Protein AF-A0A3T0VEY0-F1 (afdb_monomer_lite)

pLDDT: mean 91.15, std 9.42, range [50.19, 98.25]

Radius of gyration: 12.65 Å; chains: 1; bounding box: 24×25×30 Å

Organism: Klebsiella pneumoniae (NCBI:txid573)

Structure (mmCIF, N/CA/C/O backbone):
data_AF-A0A3T0VEY0-F1
#
_entry.id   AF-A0A3T0VEY0-F1
#
loop_
_atom_site.group_PDB
_atom_site.id
_atom_site.type_symbol
_atom_site.label_atom_id
_atom_site.label_alt_id
_atom_site.label_comp_id
_atom_site.label_asym_id
_atom_site.label_entity_id
_atom_site.label_seq_id
_atom_site.pdbx_PDB_ins_code
_atom_site.Cartn_x
_atom_site.Cartn_y
_atom_site.Cartn_z
_atom_site.occupancy
_atom_site.B_iso_or_equiv
_atom_site.auth_seq_id
_atom_site.auth_comp_id
_atom_site.auth_asym_id
_atom_site.auth_atom_id
_atom_site.pdbx_PDB_model_num
ATOM 1 N N . MET A 1 1 ? 11.274 -4.849 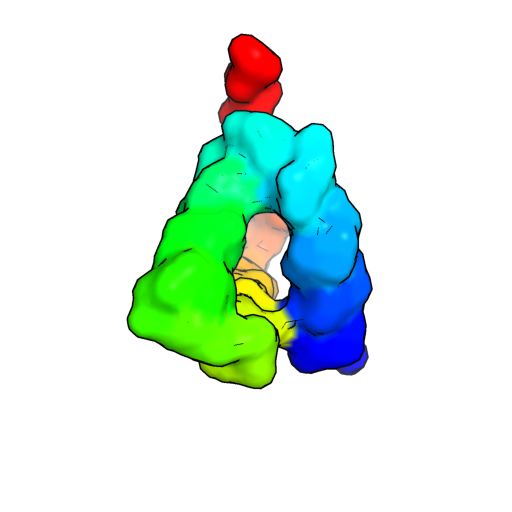3.503 1.00 72.94 1 MET A N 1
ATOM 2 C CA . MET A 1 1 ? 10.537 -4.201 4.616 1.00 72.94 1 MET A CA 1
ATOM 3 C C . MET A 1 1 ? 9.127 -3.738 4.199 1.00 72.94 1 MET A C 1
ATOM 5 O O . MET A 1 1 ? 8.809 -2.568 4.343 1.00 72.94 1 MET A O 1
ATOM 9 N N . LEU A 1 2 ? 8.239 -4.620 3.709 1.00 92.44 2 LEU A N 1
ATOM 10 C CA . LEU A 1 2 ? 6.888 -4.181 3.289 1.00 92.44 2 LEU A CA 1
ATOM 11 C C . LEU A 1 2 ? 5.871 -4.154 4.439 1.00 92.44 2 LEU A C 1
ATOM 13 O O . LEU A 1 2 ? 5.118 -3.196 4.569 1.00 92.44 2 LEU A O 1
ATOM 17 N N . ILE A 1 3 ? 5.883 -5.168 5.308 1.00 96.50 3 ILE A N 1
ATOM 18 C CA . ILE A 1 3 ? 4.932 -5.271 6.427 1.00 96.50 3 ILE A CA 1
ATOM 19 C C . ILE A 1 3 ? 5.172 -4.182 7.478 1.00 96.50 3 ILE A C 1
ATOM 21 O O . ILE A 1 3 ? 4.236 -3.506 7.895 1.00 96.50 3 ILE A O 1
ATOM 25 N N . HIS A 1 4 ? 6.428 -3.978 7.880 1.00 95.50 4 HIS A N 1
ATOM 26 C CA . HIS A 1 4 ? 6.791 -2.942 8.850 1.00 95.50 4 HIS A CA 1
ATOM 27 C C . HIS A 1 4 ? 6.462 -1.533 8.333 1.00 95.50 4 HIS A C 1
ATOM 29 O O . HIS A 1 4 ? 5.879 -0.738 9.066 1.00 95.50 4 HIS A O 1
ATOM 35 N N . GLY A 1 5 ? 6.738 -1.258 7.051 1.00 94.56 5 GLY A N 1
ATOM 36 C CA . GLY A 1 5 ? 6.360 0.003 6.409 1.00 94.56 5 GLY A CA 1
ATOM 37 C C . GLY A 1 5 ? 4.844 0.196 6.351 1.00 94.56 5 GLY A C 1
ATOM 38 O O . GLY A 1 5 ? 4.343 1.255 6.719 1.00 94.56 5 GLY A O 1
ATOM 39 N N . ALA A 1 6 ? 4.093 -0.845 5.982 1.00 95.81 6 ALA A N 1
ATOM 40 C CA . ALA A 1 6 ? 2.634 -0.798 5.991 1.00 95.81 6 ALA A CA 1
ATOM 41 C C . ALA A 1 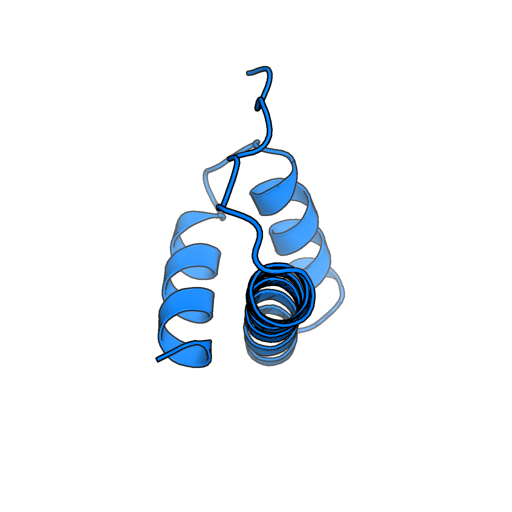6 ? 2.077 -0.488 7.389 1.00 95.81 6 ALA A C 1
ATOM 43 O O . ALA A 1 6 ? 1.191 0.352 7.520 1.00 95.81 6 ALA A O 1
ATOM 44 N N . ARG A 1 7 ? 2.632 -1.096 8.444 1.00 95.25 7 ARG A N 1
ATOM 45 C CA . ARG A 1 7 ? 2.223 -0.812 9.826 1.00 95.25 7 ARG A CA 1
ATOM 46 C C . ARG A 1 7 ? 2.474 0.651 10.213 1.00 95.25 7 ARG A C 1
ATOM 48 O O . ARG A 1 7 ? 1.595 1.263 10.815 1.00 95.25 7 ARG A O 1
ATOM 55 N N . ALA A 1 8 ? 3.617 1.223 9.828 1.00 94.44 8 ALA A N 1
ATOM 56 C CA . ALA A 1 8 ? 3.910 2.640 10.055 1.00 94.44 8 ALA A CA 1
ATOM 57 C C . ALA A 1 8 ? 2.917 3.561 9.317 1.00 94.44 8 ALA A C 1
ATOM 59 O O . ALA A 1 8 ? 2.389 4.503 9.908 1.00 94.44 8 ALA A O 1
ATOM 60 N N . VAL A 1 9 ? 2.586 3.246 8.058 1.00 93.19 9 VAL A N 1
ATOM 61 C CA . VAL A 1 9 ? 1.580 3.997 7.289 1.00 93.19 9 VAL A CA 1
ATOM 62 C C . VAL A 1 9 ? 0.216 3.942 7.972 1.00 93.19 9 VAL A C 1
ATOM 64 O O . VAL A 1 9 ? -0.386 4.992 8.190 1.00 93.19 9 VAL A O 1
ATOM 67 N N . LEU A 1 10 ? -0.251 2.758 8.375 1.00 94.00 10 LEU A N 1
ATOM 68 C CA . LEU A 1 10 ? -1.535 2.602 9.069 1.00 94.00 10 LEU A CA 1
ATOM 69 C C . LEU A 1 10 ? -1.593 3.370 10.391 1.00 94.00 10 LEU A C 1
ATOM 71 O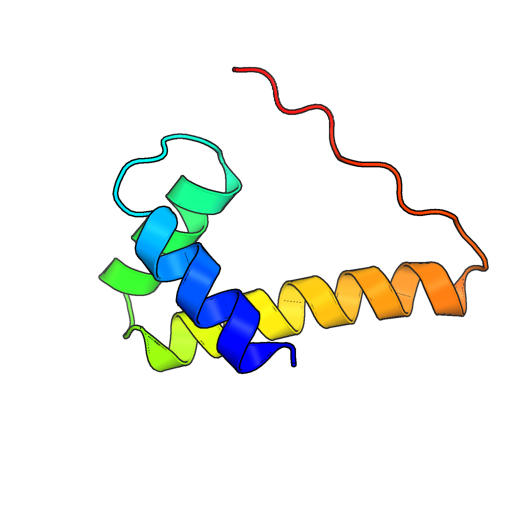 O . LEU A 1 10 ? -2.627 3.944 10.724 1.00 94.00 10 LEU A O 1
ATOM 75 N N . GLN A 1 11 ? -0.481 3.428 11.126 1.00 93.06 11 GLN A N 1
ATOM 76 C CA . GLN A 1 11 ? -0.396 4.220 12.348 1.00 93.06 11 GLN A CA 1
ATOM 77 C C . GLN A 1 11 ? -0.568 5.724 12.071 1.00 93.06 11 GLN A C 1
ATOM 79 O O . GLN A 1 11 ? -1.198 6.413 12.873 1.00 93.06 11 GLN A O 1
ATOM 84 N N . SER A 1 12 ? -0.068 6.217 10.932 1.00 91.12 12 SER A N 1
ATOM 85 C CA . SER A 1 12 ? -0.232 7.613 10.494 1.00 91.12 12 SER A CA 1
ATOM 86 C C . SER A 1 12 ? -1.577 7.913 9.810 1.00 91.12 12 SER A C 1
ATOM 88 O O . SER A 1 12 ? -2.018 9.060 9.799 1.00 91.12 12 SER A O 1
ATOM 90 N N . ALA A 1 13 ? -2.250 6.896 9.258 1.00 88.69 13 ALA A N 1
ATOM 91 C CA . ALA A 1 13 ? -3.493 7.040 8.492 1.00 88.69 13 ALA A CA 1
ATOM 92 C C . ALA A 1 13 ? -4.699 7.467 9.346 1.00 88.69 13 ALA A C 1
ATOM 94 O O . ALA A 1 13 ? -5.664 8.017 8.818 1.00 88.69 13 ALA A O 1
ATOM 95 N N . LYS A 1 14 ? -4.639 7.271 10.670 1.00 80.69 14 LYS A N 1
ATOM 96 C CA . LYS A 1 14 ? -5.721 7.619 11.610 1.00 80.69 14 LYS A CA 1
ATOM 97 C C . LYS A 1 14 ? -6.136 9.094 11.569 1.00 80.69 14 LYS A C 1
ATOM 99 O O . LYS A 1 14 ? -7.269 9.405 11.914 1.00 80.69 14 LYS A O 1
ATOM 104 N N . HIS A 1 15 ? -5.238 9.984 11.148 1.00 83.62 15 HIS A N 1
ATOM 105 C CA . HIS A 1 15 ? -5.471 11.432 11.100 1.00 83.62 15 HIS A CA 1
ATOM 106 C C . HIS A 1 15 ? -5.553 11.989 9.672 1.00 83.62 15 HIS A C 1
ATOM 108 O O . HIS A 1 15 ? -5.563 13.203 9.488 1.00 83.62 15 HIS A O 1
ATOM 114 N N . LYS A 1 16 ? -5.590 11.122 8.653 1.00 85.38 16 LYS A N 1
ATOM 115 C CA . LYS A 1 16 ? -5.598 11.519 7.244 1.00 85.38 16 LYS A CA 1
ATOM 116 C C . LYS A 1 16 ? -6.928 11.187 6.577 1.00 85.38 16 LYS A C 1
ATOM 118 O O . LYS A 1 16 ? -7.516 10.140 6.840 1.00 85.38 16 LYS A O 1
ATOM 123 N N . GLN A 1 17 ? -7.363 12.071 5.684 1.00 79.38 17 GLN A N 1
ATOM 124 C CA . GLN A 1 17 ? -8.629 11.943 4.954 1.00 79.38 17 GLN A CA 1
ATOM 125 C C . GLN A 1 17 ? -8.448 11.546 3.481 1.00 79.38 17 GLN A C 1
ATOM 127 O O . GLN A 1 17 ? -9.432 11.411 2.761 1.00 79.38 17 GLN A O 1
ATOM 132 N N . ASP A 1 18 ? -7.213 11.308 3.027 1.00 87.12 18 ASP A N 1
ATOM 133 C CA . ASP A 1 18 ? -6.970 10.861 1.656 1.00 87.12 18 ASP A CA 1
ATOM 134 C C . ASP A 1 18 ? -7.609 9.488 1.380 1.00 87.12 18 ASP A C 1
ATOM 136 O O . ASP A 1 18 ? -7.829 8.678 2.286 1.00 87.12 18 ASP A O 1
ATOM 140 N N . ALA A 1 19 ? -7.898 9.204 0.108 1.00 85.06 19 ALA A N 1
ATOM 141 C CA . ALA A 1 19 ? -8.622 7.998 -0.298 1.00 85.06 19 ALA A CA 1
ATOM 142 C C . ALA A 1 19 ? -7.957 6.691 0.180 1.00 85.06 19 ALA A C 1
ATOM 144 O O . ALA A 1 19 ? -8.647 5.719 0.506 1.00 85.06 19 ALA A O 1
ATOM 145 N N . VAL A 1 20 ? -6.621 6.652 0.253 1.00 86.56 20 VAL A N 1
ATOM 146 C CA . VAL A 1 20 ? -5.879 5.474 0.725 1.00 86.56 20 VAL A CA 1
ATOM 147 C C . VAL A 1 20 ? -6.026 5.324 2.235 1.00 86.56 20 VAL A C 1
ATOM 149 O O . VAL A 1 20 ? -6.316 4.220 2.703 1.00 86.56 20 VAL A O 1
ATOM 152 N N . SER A 1 21 ? -5.881 6.417 2.980 1.00 89.50 21 SER A N 1
ATOM 153 C CA . SER A 1 21 ? -6.084 6.460 4.428 1.00 89.50 21 SER A CA 1
ATOM 154 C C . SER A 1 21 ? -7.524 6.122 4.812 1.00 89.50 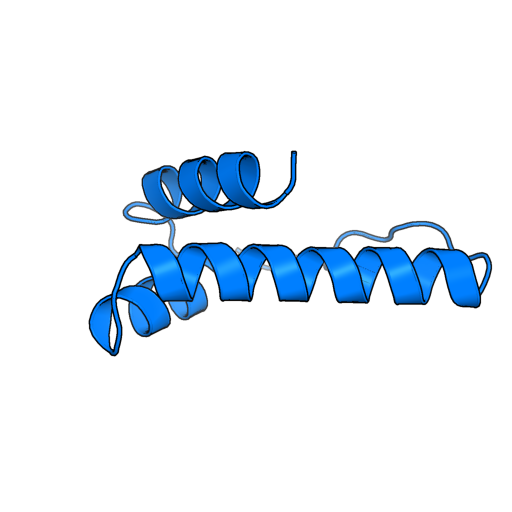21 SER A C 1
ATOM 156 O O . SER A 1 21 ? -7.731 5.307 5.706 1.00 89.50 21 SER A O 1
ATOM 158 N N . SER A 1 22 ? -8.523 6.635 4.087 1.00 92.00 22 SER A N 1
ATOM 159 C CA . SER A 1 22 ? -9.938 6.303 4.296 1.00 92.00 22 SER A CA 1
ATOM 160 C C . SER A 1 22 ? -10.211 4.810 4.082 1.00 92.00 22 SER A C 1
ATOM 162 O O . SER A 1 22 ? -10.747 4.142 4.969 1.00 92.00 22 SER A O 1
ATOM 164 N N . TRP A 1 23 ? -9.751 4.233 2.964 1.00 93.44 23 TRP A N 1
ATOM 165 C CA . TRP A 1 23 ? -9.869 2.790 2.717 1.00 93.44 23 TRP A CA 1
ATOM 166 C C . TRP A 1 23 ? -9.169 1.952 3.797 1.00 93.44 23 TRP A C 1
ATOM 168 O O . TRP A 1 23 ? -9.706 0.934 4.246 1.00 93.44 23 TRP A O 1
ATOM 178 N N . ALA A 1 24 ? -7.976 2.372 4.219 1.00 92.75 24 ALA A N 1
ATOM 179 C CA . ALA A 1 24 ? -7.205 1.694 5.249 1.00 92.75 24 ALA A CA 1
ATOM 180 C C . ALA A 1 24 ? -7.900 1.755 6.618 1.00 92.75 24 ALA A C 1
ATOM 182 O O . ALA A 1 24 ? -8.000 0.731 7.293 1.00 92.75 24 ALA A O 1
ATOM 183 N N . ASN A 1 25 ? -8.443 2.915 6.997 1.00 93.31 25 ASN A N 1
ATOM 184 C CA . ASN A 1 25 ? -9.211 3.109 8.227 1.00 93.31 25 ASN A CA 1
ATOM 185 C C . ASN A 1 25 ? -10.479 2.246 8.229 1.00 93.31 25 ASN A C 1
ATOM 187 O O . ASN A 1 25 ? -10.733 1.535 9.199 1.00 93.31 25 ASN A O 1
ATOM 191 N N . GLN A 1 26 ? -11.214 2.198 7.114 1.00 94.50 26 GLN A N 1
ATOM 192 C CA . GLN A 1 26 ? -12.355 1.290 6.958 1.00 94.50 26 GLN A CA 1
ATOM 193 C C . GLN A 1 26 ? -11.937 -0.184 7.061 1.00 94.50 26 GLN A C 1
ATOM 195 O O . GLN A 1 26 ? -12.655 -0.995 7.645 1.00 94.50 26 GLN A O 1
ATOM 200 N N . LEU A 1 27 ? -10.773 -0.555 6.510 1.00 94.94 27 LEU A N 1
ATOM 201 C CA . LEU A 1 27 ? -10.249 -1.917 6.614 1.00 94.94 27 LEU A CA 1
ATOM 202 C C . LEU A 1 27 ? -9.877 -2.293 8.049 1.00 94.94 27 LEU A C 1
ATOM 204 O O . LEU A 1 27 ? -10.177 -3.408 8.473 1.00 94.94 27 LEU A O 1
ATOM 208 N N . MET A 1 28 ? -9.259 -1.373 8.786 1.00 94.38 28 MET A N 1
ATOM 209 C CA . MET A 1 28 ? -8.954 -1.554 10.204 1.00 94.38 28 MET A CA 1
ATOM 210 C C . MET A 1 28 ? -10.223 -1.616 11.056 1.00 94.38 28 MET A C 1
ATOM 212 O O . MET A 1 28 ? -10.245 -2.387 12.003 1.00 94.38 28 MET A O 1
ATOM 216 N N . ALA A 1 29 ? -11.279 -0.876 10.706 1.00 94.38 29 ALA A N 1
ATOM 217 C CA . ALA A 1 29 ? -12.555 -0.923 11.420 1.00 94.38 29 ALA A CA 1
ATOM 218 C C . ALA A 1 29 ? -13.308 -2.248 11.205 1.00 94.38 29 ALA A C 1
ATOM 220 O O . ALA A 1 29 ? -13.891 -2.789 12.139 1.00 94.38 29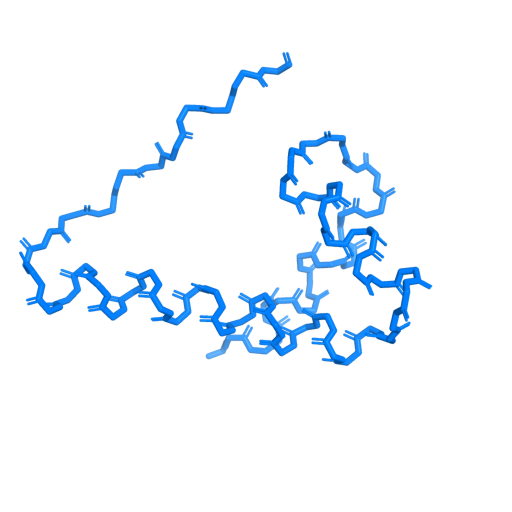 ALA A O 1
ATOM 221 N N . ARG A 1 30 ? -13.291 -2.795 9.980 1.00 96.75 30 ARG A N 1
ATOM 222 C CA . ARG A 1 30 ? -13.992 -4.053 9.647 1.00 96.75 30 ARG A CA 1
ATOM 223 C C . ARG A 1 30 ? -13.198 -5.324 9.973 1.00 96.75 30 ARG A C 1
ATOM 225 O O . ARG A 1 30 ? -13.779 -6.405 10.017 1.00 96.75 30 ARG A O 1
ATOM 232 N N . ARG A 1 31 ? -11.870 -5.231 10.118 1.00 94.25 31 ARG A N 1
ATOM 233 C CA . ARG A 1 31 ? -10.951 -6.342 10.454 1.00 94.25 31 ARG A CA 1
ATOM 234 C C . ARG A 1 31 ? -10.016 -5.917 11.598 1.00 94.25 31 ARG A C 1
ATOM 236 O O . ARG A 1 31 ? -10.429 -5.184 12.477 1.00 94.25 31 ARG A O 1
ATOM 243 N N . ASN A 1 32 ? -8.775 -6.411 11.628 1.00 93.06 32 ASN A N 1
ATOM 244 C CA . ASN A 1 32 ? -7.757 -6.019 12.605 1.00 93.06 32 ASN A CA 1
ATOM 245 C C . ASN A 1 32 ? -6.521 -5.409 11.916 1.00 93.06 32 ASN A C 1
ATOM 247 O O . ASN A 1 32 ? -6.319 -5.559 10.706 1.00 93.06 32 ASN A O 1
ATOM 251 N N . ASN A 1 33 ? -5.662 -4.753 12.701 1.00 94.31 33 ASN A N 1
ATOM 252 C CA . ASN A 1 33 ? -4.496 -4.015 12.196 1.00 94.31 33 ASN A CA 1
ATOM 253 C C . ASN A 1 33 ? -3.480 -4.899 11.460 1.00 94.31 33 ASN A C 1
ATOM 255 O O . ASN A 1 33 ? -2.819 -4.434 10.529 1.00 94.31 33 ASN A O 1
ATOM 259 N N . ASN A 1 34 ? -3.342 -6.168 11.851 1.00 95.56 34 ASN A N 1
ATOM 260 C CA . ASN A 1 34 ? -2.412 -7.090 11.200 1.00 95.56 34 ASN A CA 1
ATOM 261 C C . ASN A 1 34 ? -2.895 -7.446 9.790 1.00 95.56 34 ASN A C 1
ATOM 263 O O . ASN A 1 34 ? -2.113 -7.366 8.843 1.00 95.56 34 ASN A O 1
ATOM 267 N N . ILE A 1 35 ? -4.190 -7.734 9.631 1.00 96.81 35 ILE A N 1
ATOM 268 C CA . ILE A 1 35 ? -4.809 -7.968 8.320 1.00 96.81 35 ILE A CA 1
ATOM 269 C C . ILE A 1 35 ? -4.680 -6.723 7.439 1.00 96.81 35 ILE A C 1
ATOM 271 O O . ILE A 1 35 ? -4.269 -6.830 6.285 1.00 96.81 35 ILE A O 1
ATOM 275 N N . ALA A 1 36 ? -4.969 -5.538 7.980 1.00 96.19 36 ALA A N 1
ATOM 276 C CA . ALA A 1 36 ? -4.816 -4.291 7.235 1.00 96.19 36 ALA A CA 1
ATOM 277 C C . ALA A 1 36 ? -3.358 -4.053 6.799 1.00 96.19 36 ALA A C 1
ATOM 279 O O . ALA A 1 36 ? -3.117 -3.639 5.664 1.00 96.19 36 ALA A O 1
ATOM 280 N N . SER A 1 37 ? -2.381 -4.365 7.662 1.00 96.69 37 SER A N 1
ATOM 281 C CA . SER A 1 37 ? -0.950 -4.206 7.356 1.00 96.69 37 SER A CA 1
ATOM 282 C C . SER A 1 37 ? -0.532 -5.104 6.193 1.00 96.69 37 SER A C 1
ATOM 284 O O . SER A 1 37 ? 0.124 -4.650 5.256 1.00 96.69 37 SER A O 1
ATOM 286 N N . VAL A 1 38 ? -0.949 -6.373 6.223 1.00 97.50 38 VAL A N 1
ATOM 287 C CA . VAL A 1 38 ? -0.668 -7.335 5.148 1.00 97.50 38 VAL A CA 1
ATOM 288 C C . VAL A 1 38 ? -1.366 -6.923 3.853 1.00 97.50 38 VAL A C 1
ATOM 290 O O . VAL A 1 38 ? -0.748 -6.961 2.793 1.00 97.50 38 VAL A O 1
ATOM 293 N N . ALA A 1 39 ? -2.622 -6.479 3.922 1.00 97.19 39 ALA A N 1
ATOM 294 C CA . ALA A 1 39 ? -3.370 -6.035 2.749 1.00 97.19 39 ALA A CA 1
ATOM 295 C C . ALA A 1 39 ? -2.717 -4.821 2.068 1.00 97.19 39 ALA A C 1
ATOM 297 O O . ALA A 1 39 ? -2.576 -4.804 0.845 1.00 97.19 39 ALA A O 1
ATOM 298 N N . LEU A 1 40 ? -2.274 -3.828 2.846 1.00 96.06 40 LEU A N 1
ATOM 299 C CA . LEU A 1 40 ? -1.558 -2.666 2.321 1.00 96.06 40 LEU A CA 1
ATOM 300 C C . LEU A 1 40 ? -0.205 -3.066 1.711 1.00 96.06 40 LEU A C 1
ATOM 302 O O . LEU A 1 40 ? 0.129 -2.631 0.611 1.00 96.06 40 LEU A O 1
ATOM 306 N N . ALA A 1 41 ? 0.547 -3.944 2.377 1.00 97.31 41 ALA A N 1
ATOM 307 C CA . ALA A 1 41 ? 1.799 -4.469 1.840 1.00 97.31 41 ALA A CA 1
ATOM 308 C C . ALA A 1 41 ? 1.594 -5.244 0.529 1.00 97.31 41 ALA A C 1
ATOM 310 O O . ALA A 1 41 ? 2.368 -5.062 -0.407 1.00 97.31 41 ALA A O 1
ATOM 311 N N . ASN A 1 42 ? 0.541 -6.062 0.436 1.00 97.50 42 ASN A N 1
ATOM 312 C CA . ASN A 1 42 ? 0.194 -6.796 -0.781 1.00 97.50 42 ASN A CA 1
ATOM 313 C C . ASN A 1 42 ? -0.190 -5.832 -1.914 1.00 97.50 42 ASN A C 1
ATOM 315 O O . ASN A 1 42 ? 0.317 -5.966 -3.026 1.00 97.50 42 ASN A O 1
ATOM 319 N N . LYS A 1 43 ? -0.994 -4.799 -1.626 1.00 94.75 43 LYS A N 1
ATOM 320 C CA . LYS A 1 43 ? -1.310 -3.744 -2.602 1.00 94.75 43 LYS A CA 1
ATOM 321 C C . LYS A 1 43 ? -0.033 -3.117 -3.172 1.00 94.75 43 LYS A C 1
ATOM 323 O O . LYS A 1 43 ? 0.101 -3.036 -4.389 1.00 94.75 43 LYS A O 1
ATOM 328 N N . ASN A 1 44 ? 0.921 -2.755 -2.313 1.00 95.38 44 ASN A N 1
ATOM 329 C CA . ASN A 1 44 ? 2.208 -2.195 -2.734 1.00 95.38 44 ASN A CA 1
ATOM 330 C C . ASN A 1 44 ? 3.040 -3.200 -3.543 1.00 95.38 44 ASN A C 1
ATOM 332 O O . ASN A 1 44 ? 3.587 -2.840 -4.581 1.00 95.38 44 ASN A O 1
ATOM 336 N N . ALA A 1 45 ? 3.104 -4.461 -3.106 1.00 97.12 45 ALA A N 1
ATOM 337 C CA . ALA A 1 45 ? 3.809 -5.520 -3.824 1.00 97.12 45 ALA A CA 1
ATOM 338 C C . ALA A 1 45 ? 3.238 -5.725 -5.232 1.00 97.12 45 ALA A C 1
ATOM 340 O O . ALA A 1 45 ? 4.000 -5.876 -6.181 1.00 97.12 45 ALA A O 1
ATOM 341 N N . ARG A 1 46 ? 1.911 -5.667 -5.389 1.00 96.69 46 ARG A N 1
ATOM 342 C CA . ARG A 1 46 ? 1.255 -5.799 -6.693 1.00 96.69 46 ARG A CA 1
ATOM 343 C C . ARG A 1 46 ? 1.530 -4.605 -7.606 1.00 96.69 46 ARG A C 1
ATOM 345 O O . ARG A 1 46 ? 1.723 -4.813 -8.800 1.00 96.69 46 ARG A O 1
ATOM 352 N N . THR A 1 47 ? 1.610 -3.391 -7.058 1.00 95.12 47 THR A N 1
ATOM 353 C CA . THR A 1 47 ? 2.072 -2.212 -7.807 1.00 95.12 47 THR A CA 1
A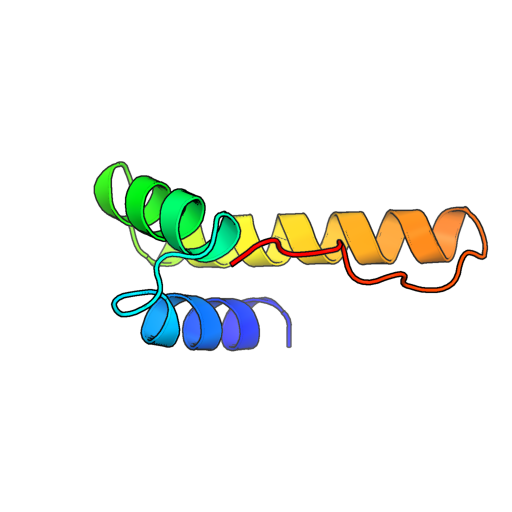TOM 354 C C . THR A 1 47 ? 3.511 -2.398 -8.279 1.00 95.12 47 THR A C 1
ATOM 356 O O . THR A 1 47 ? 3.769 -2.283 -9.470 1.00 95.12 47 THR A O 1
ATOM 359 N N . VAL A 1 48 ? 4.435 -2.750 -7.377 1.00 96.31 48 VAL A N 1
ATOM 360 C CA . VAL A 1 48 ? 5.847 -2.990 -7.726 1.00 96.31 48 VAL A CA 1
ATOM 361 C C . VAL A 1 48 ? 5.972 -4.090 -8.778 1.00 96.31 48 VAL A C 1
ATOM 363 O O . VAL A 1 48 ? 6.678 -3.912 -9.763 1.00 96.31 48 VAL A O 1
ATOM 366 N N . TRP A 1 49 ? 5.245 -5.196 -8.617 1.00 97.44 49 TRP A N 1
ATOM 367 C CA . TRP A 1 49 ? 5.232 -6.277 -9.597 1.00 97.44 49 TRP A CA 1
ATOM 368 C C . TRP A 1 49 ? 4.757 -5.797 -10.969 1.00 97.44 49 TRP A C 1
ATOM 370 O O . TRP A 1 49 ? 5.404 -6.097 -11.963 1.00 97.44 49 TRP A O 1
ATOM 380 N N . ALA A 1 50 ? 3.669 -5.026 -11.037 1.00 97.56 50 ALA A N 1
ATOM 381 C CA . ALA A 1 50 ? 3.158 -4.512 -12.304 1.00 97.56 50 ALA A CA 1
ATOM 382 C C . ALA A 1 50 ? 4.153 -3.563 -12.994 1.00 97.56 50 ALA A C 1
ATOM 384 O O . ALA A 1 50 ? 4.278 -3.615 -14.214 1.00 97.56 50 ALA A O 1
ATOM 385 N N . LEU A 1 51 ? 4.871 -2.734 -12.228 1.00 97.81 51 LEU A N 1
ATOM 386 C CA . LEU A 1 51 ? 5.921 -1.859 -12.758 1.00 97.81 51 LEU A CA 1
ATOM 387 C C . LEU A 1 51 ? 7.083 -2.670 -13.335 1.00 97.81 51 LEU A C 1
ATOM 389 O O . LEU A 1 51 ? 7.459 -2.460 -14.484 1.00 97.81 51 LEU A O 1
ATOM 393 N N . LEU A 1 52 ? 7.596 -3.637 -12.571 1.00 97.94 52 LEU A N 1
ATOM 394 C CA . LEU A 1 52 ? 8.715 -4.484 -12.987 1.00 97.94 52 LEU A CA 1
ATOM 395 C C . LEU A 1 52 ? 8.349 -5.369 -14.183 1.00 97.94 52 LEU A C 1
ATOM 397 O O . LEU A 1 52 ? 9.098 -5.443 -15.148 1.00 97.94 52 LEU A O 1
ATOM 401 N N . ALA A 1 53 ? 7.173 -5.999 -14.158 1.00 98.25 53 ALA A N 1
ATOM 402 C CA . ALA A 1 53 ? 6.710 -6.891 -15.220 1.00 98.25 53 ALA A CA 1
ATOM 403 C C . ALA A 1 53 ? 6.382 -6.166 -16.537 1.00 98.25 53 ALA A C 1
ATOM 405 O O . ALA A 1 53 ? 6.172 -6.820 -17.558 1.00 98.25 53 ALA A O 1
ATOM 406 N N . LYS A 1 54 ? 6.257 -4.835 -16.509 1.00 97.25 54 LYS A N 1
ATOM 407 C CA . LYS A 1 54 ? 5.938 -4.004 -17.678 1.00 97.25 54 LYS A CA 1
ATOM 408 C C . LYS A 1 54 ? 7.025 -2.982 -18.003 1.00 97.25 54 LYS A C 1
ATOM 410 O O . LYS A 1 54 ? 6.781 -2.150 -18.874 1.00 97.25 54 LYS A O 1
ATOM 415 N N . GLU A 1 55 ? 8.156 -3.023 -17.296 1.00 97.38 55 GLU A N 1
ATOM 416 C CA . GLU A 1 55 ? 9.265 -2.065 -17.422 1.00 97.38 55 GLU A CA 1
ATOM 417 C C . GLU A 1 55 ? 8.776 -0.604 -17.398 1.00 97.38 55 GLU A C 1
ATOM 419 O O . GLU A 1 55 ? 9.169 0.234 -18.207 1.00 97.38 55 GLU A O 1
ATOM 424 N N . ARG A 1 56 ? 7.842 -0.303 -16.486 1.00 96.19 56 ARG A N 1
ATOM 425 C CA . ARG A 1 56 ? 7.266 1.037 -16.312 1.00 96.19 56 ARG A CA 1
ATOM 426 C C . ARG A 1 56 ? 7.838 1.718 -15.080 1.00 96.19 56 ARG A C 1
ATOM 428 O O . ARG A 1 56 ? 8.060 1.083 -14.051 1.00 96.19 56 ARG A O 1
ATOM 435 N N . GLU A 1 57 ? 7.974 3.034 -15.164 1.00 95.94 57 GLU A N 1
ATOM 436 C CA . GLU A 1 57 ? 8.294 3.873 -14.014 1.00 95.94 57 GLU A CA 1
ATOM 437 C C . GLU A 1 57 ? 7.059 4.120 -13.140 1.00 95.94 57 GLU A C 1
ATOM 439 O O . GLU A 1 57 ? 5.914 4.099 -13.600 1.00 95.94 57 GLU A O 1
ATOM 444 N N . TYR A 1 58 ? 7.290 4.346 -11.846 1.00 95.00 58 TYR A N 1
ATOM 445 C CA . TYR A 1 58 ? 6.216 4.682 -10.921 1.00 95.00 58 TYR A CA 1
ATOM 446 C C . TYR A 1 58 ? 5.719 6.109 -11.172 1.00 95.00 58 TYR A C 1
ATOM 448 O O . TYR A 1 58 ? 6.432 7.076 -10.915 1.00 95.00 58 TYR A O 1
ATOM 456 N N . CYS A 1 59 ? 4.459 6.243 -11.581 1.00 91.56 59 CYS A N 1
ATOM 457 C CA . CYS A 1 59 ? 3.749 7.518 -11.581 1.00 91.56 59 CYS A CA 1
ATOM 458 C C . CYS A 1 59 ? 2.818 7.577 -10.370 1.00 91.56 59 CYS A C 1
ATOM 460 O O . CYS A 1 59 ? 1.872 6.791 -10.265 1.00 91.56 59 CYS A O 1
ATOM 462 N N . ALA A 1 60 ? 3.080 8.506 -9.449 1.00 86.00 60 ALA A N 1
ATOM 463 C CA . ALA A 1 60 ? 2.190 8.724 -8.318 1.00 86.00 60 ALA A CA 1
ATOM 464 C C . ALA A 1 60 ? 0.801 9.161 -8.825 1.00 86.00 60 ALA A C 1
ATOM 466 O O . ALA A 1 60 ? 0.721 10.030 -9.696 1.00 86.00 60 ALA A O 1
ATOM 467 N N . PRO A 1 61 ? -0.296 8.579 -8.308 1.00 80.38 61 PRO A N 1
ATOM 468 C CA . PRO A 1 61 ? -1.633 9.027 -8.672 1.00 80.38 61 PRO A CA 1
ATOM 469 C C . PRO A 1 61 ? -1.819 10.490 -8.253 1.00 80.38 61 PRO A C 1
ATOM 471 O O . PRO A 1 61 ? -1.381 10.879 -7.171 1.00 80.38 61 PRO A O 1
ATOM 474 N N . ILE A 1 62 ? -2.480 11.293 -9.093 1.00 75.25 62 ILE A N 1
ATOM 475 C CA . ILE A 1 62 ? -2.870 12.661 -8.730 1.00 75.25 62 ILE A CA 1
ATOM 476 C C . ILE A 1 62 ? -3.919 12.549 -7.621 1.00 75.25 62 ILE A C 1
ATOM 478 O O . ILE A 1 62 ? -5.026 12.061 -7.847 1.00 75.25 62 ILE A O 1
ATOM 482 N N . ILE A 1 63 ? -3.549 12.947 -6.407 1.00 66.62 63 ILE A N 1
ATOM 483 C CA . ILE A 1 63 ? -4.456 12.979 -5.261 1.00 66.62 63 ILE A CA 1
ATOM 484 C C . ILE A 1 63 ? -5.063 14.384 -5.233 1.00 66.62 63 ILE A C 1
ATOM 486 O O . ILE A 1 63 ? -4.389 15.327 -4.824 1.00 66.62 63 ILE A O 1
ATOM 490 N N . SER A 1 64 ? -6.304 14.540 -5.705 1.00 54.94 64 SER A N 1
ATOM 491 C CA . SER A 1 64 ? -7.082 15.753 -5.415 1.00 54.94 64 SER A CA 1
ATOM 492 C C . SER A 1 64 ? -7.342 15.809 -3.911 1.00 54.94 64 SER A C 1
ATOM 494 O O . SER A 1 64 ? -7.798 14.817 -3.338 1.00 54.94 64 SER A O 1
ATOM 496 N N . ALA A 1 65 ? -6.974 16.938 -3.304 1.00 50.19 65 ALA A N 1
ATOM 497 C CA . ALA A 1 65 ? -7.188 17.238 -1.891 1.00 50.19 65 ALA A CA 1
ATOM 498 C C . ALA A 1 65 ? -8.675 17.406 -1.560 1.00 50.19 65 ALA A C 1
ATOM 500 O O . ALA A 1 65 ? -9.415 17.905 -2.441 1.00 50.19 65 ALA A O 1
#

Secondary structure (DSSP, 8-state):
-HHHHHHHHHHHHTT--SHHHHHHHHHHHHS-HHHHHHHHHHHHHHHHHHHHHTT----------

Sequence (65 aa):
MLIHGARAVLQSAKHKQDAVSSWANQLMARRNNNIASVALANKNARTVWALLAKEREYCAPIISA

Foldseek 3Di:
DLLVVLLVVQVVLVPDDFPVSVVLVVVCVVDNSSVSSVVRSVVVVVVVCVCVVVVHDDDDDPTDD